Protein AF-A0A5C2SEG0-F1 (afdb_monomer_lite)

Structure (mmCIF, N/CA/C/O backbone):
data_AF-A0A5C2SEG0-F1
#
_entry.id   AF-A0A5C2SEG0-F1
#
loop_
_atom_site.group_PDB
_atom_site.id
_atom_site.type_symbol
_atom_site.label_atom_id
_atom_site.label_alt_id
_atom_site.label_comp_id
_atom_site.label_asym_id
_atom_site.label_entity_id
_atom_site.label_seq_id
_atom_site.pdbx_PDB_ins_code
_atom_site.Cartn_x
_atom_site.Cartn_y
_atom_site.Cartn_z
_atom_site.occupancy
_atom_site.B_iso_or_equiv
_atom_site.auth_seq_id
_atom_site.auth_comp_id
_atom_site.auth_asym_id
_atom_site.auth_atom_id
_atom_site.pdbx_PDB_model_num
ATOM 1 N N . MET A 1 1 ? -50.617 -45.639 -5.714 1.00 45.16 1 MET A N 1
ATOM 2 C CA . MET A 1 1 ? -49.253 -45.327 -5.236 1.00 45.16 1 MET A CA 1
ATOM 3 C C . MET A 1 1 ? -49.241 -43.889 -4.746 1.00 45.16 1 MET A C 1
ATOM 5 O O . MET A 1 1 ? -49.485 -43.003 -5.550 1.00 45.16 1 MET A O 1
ATOM 9 N N . LEU A 1 2 ? -49.054 -43.657 -3.445 1.00 50.94 2 LEU A N 1
ATOM 10 C CA . LEU A 1 2 ? -48.985 -42.310 -2.865 1.00 50.94 2 LEU A CA 1
ATOM 11 C C . LEU A 1 2 ? -47.508 -41.938 -2.657 1.00 50.94 2 LEU A C 1
ATOM 13 O O . LEU A 1 2 ? -46.807 -42.690 -1.974 1.00 50.94 2 LEU A O 1
ATOM 17 N N . PRO A 1 3 ? -47.004 -40.830 -3.232 1.00 55.66 3 PRO A N 1
ATOM 18 C CA . PRO A 1 3 ? -45.640 -40.398 -2.987 1.00 55.66 3 PRO A CA 1
ATOM 19 C C . PRO A 1 3 ? -45.553 -39.863 -1.556 1.00 55.66 3 PRO A C 1
ATOM 21 O O . PRO A 1 3 ? -46.288 -38.967 -1.148 1.00 55.66 3 PRO A O 1
ATOM 24 N N . THR A 1 4 ? -44.664 -40.461 -0.774 1.00 59.50 4 THR A N 1
ATOM 25 C CA . THR A 1 4 ? -44.369 -40.047 0.593 1.00 59.50 4 THR A CA 1
ATOM 26 C C . THR A 1 4 ? -43.765 -38.642 0.589 1.00 59.50 4 THR A C 1
ATOM 28 O O . THR A 1 4 ? -42.780 -38.383 -0.103 1.00 59.50 4 THR A O 1
ATOM 31 N N . LEU A 1 5 ? -44.352 -37.732 1.376 1.00 58.75 5 LEU A N 1
ATOM 32 C CA . LEU A 1 5 ? -43.802 -36.415 1.714 1.00 58.75 5 LEU A CA 1
ATOM 33 C C . LEU A 1 5 ? -42.482 -36.605 2.475 1.00 58.75 5 LEU A C 1
ATOM 35 O O . LEU A 1 5 ? -42.426 -36.611 3.704 1.00 58.75 5 LEU A O 1
ATOM 39 N N . ARG A 1 6 ? -41.399 -36.838 1.733 1.00 56.34 6 ARG A N 1
ATOM 40 C CA . ARG A 1 6 ? -40.056 -36.985 2.285 1.00 56.34 6 ARG A CA 1
ATOM 41 C C . ARG A 1 6 ? -39.561 -35.630 2.787 1.00 56.34 6 ARG A C 1
ATOM 43 O O . ARG A 1 6 ? -39.085 -34.802 2.025 1.00 56.34 6 ARG A O 1
ATOM 50 N N . LEU A 1 7 ? -39.621 -35.466 4.105 1.00 58.16 7 LEU A N 1
ATOM 51 C CA . LEU A 1 7 ? -38.463 -35.081 4.912 1.00 58.16 7 LEU A CA 1
ATOM 52 C C . LEU A 1 7 ? -37.729 -33.784 4.501 1.00 58.16 7 LEU A C 1
ATOM 54 O O . LEU A 1 7 ? -36.504 -33.726 4.547 1.00 58.16 7 LEU A O 1
ATOM 58 N N . ALA A 1 8 ? -38.451 -32.712 4.170 1.00 55.72 8 ALA A N 1
ATOM 59 C CA . ALA A 1 8 ? -37.843 -31.405 3.876 1.00 55.72 8 ALA A CA 1
ATOM 60 C C . ALA A 1 8 ? -37.177 -30.725 5.100 1.00 55.72 8 ALA A C 1
ATOM 62 O O . ALA A 1 8 ? -36.614 -29.645 4.966 1.00 55.72 8 ALA A O 1
ATOM 63 N N . ASN A 1 9 ? -37.214 -31.350 6.287 1.00 58.41 9 ASN A N 1
ATOM 64 C CA . ASN A 1 9 ? -36.786 -30.743 7.553 1.00 58.41 9 ASN A CA 1
ATOM 65 C C . ASN A 1 9 ? -35.687 -31.509 8.320 1.00 58.41 9 ASN A C 1
ATOM 67 O O . ASN A 1 9 ? -35.354 -31.126 9.438 1.00 58.41 9 ASN A O 1
ATOM 71 N N . ALA A 1 10 ? -35.106 -32.582 7.765 1.00 65.75 10 ALA A N 1
ATOM 72 C CA . ALA A 1 10 ? -34.106 -33.384 8.494 1.00 65.75 10 ALA A CA 1
ATOM 73 C C . ALA A 1 10 ? -32.677 -32.818 8.464 1.00 65.75 10 ALA A C 1
ATOM 75 O O . ALA A 1 10 ? -31.840 -33.229 9.265 1.00 65.75 10 ALA A O 1
ATOM 76 N N . ARG A 1 11 ? -32.362 -31.894 7.550 1.00 71.88 11 ARG A N 1
ATOM 77 C CA . ARG A 1 11 ? -31.010 -31.339 7.400 1.00 71.88 11 ARG A CA 1
ATOM 78 C C . ARG A 1 11 ? -31.067 -29.822 7.316 1.00 71.88 11 ARG A C 1
ATOM 80 O O . ARG A 1 11 ? -31.441 -29.266 6.291 1.00 71.88 11 ARG A O 1
ATOM 87 N N . LYS A 1 12 ? -30.672 -29.156 8.402 1.00 75.75 12 LYS A N 1
ATOM 88 C CA . LYS A 1 12 ? -30.380 -27.719 8.379 1.00 75.75 12 LYS A CA 1
ATOM 89 C C . LYS A 1 12 ? -29.030 -27.532 7.671 1.00 75.75 12 LYS A C 1
ATOM 91 O O . LYS A 1 12 ? -28.055 -28.135 8.123 1.00 75.75 12 LYS A O 1
ATOM 96 N N . PRO A 1 13 ? -28.936 -26.757 6.578 1.00 77.19 13 PRO A N 1
ATOM 97 C CA . PRO A 1 13 ? -27.649 -26.490 5.950 1.00 77.19 13 PRO A CA 1
ATOM 98 C C . PRO A 1 13 ? -26.759 -25.707 6.925 1.00 77.19 13 PRO A C 1
ATOM 100 O O . PRO A 1 13 ? -27.203 -24.739 7.540 1.00 77.19 13 PRO A O 1
ATOM 103 N N . LEU A 1 14 ? -25.498 -26.124 7.069 1.00 82.44 14 LEU A N 1
ATOM 104 C CA . LEU A 1 14 ? -24.507 -25.428 7.908 1.00 82.44 14 LEU A CA 1
ATOM 105 C C . LEU A 1 14 ? -24.108 -24.063 7.326 1.00 82.44 14 LEU A C 1
ATOM 107 O O . LEU A 1 14 ? -23.600 -23.199 8.037 1.00 82.44 14 LEU A O 1
ATOM 111 N N . ILE A 1 15 ? -24.358 -23.860 6.033 1.00 81.50 15 ILE A N 1
ATOM 112 C CA . ILE A 1 15 ? -24.100 -22.601 5.346 1.00 81.50 15 ILE A CA 1
ATOM 113 C C . ILE A 1 15 ? -25.286 -21.673 5.596 1.00 81.50 15 ILE A C 1
ATOM 115 O O . ILE A 1 15 ? -26.400 -21.914 5.133 1.00 81.50 15 ILE A O 1
ATOM 119 N N . ARG A 1 16 ? -25.033 -20.590 6.329 1.00 79.44 16 ARG A N 1
ATOM 120 C CA . ARG A 1 16 ? -25.983 -19.492 6.505 1.00 79.44 16 ARG A CA 1
ATOM 121 C C . ARG A 1 16 ? -25.646 -18.425 5.478 1.00 79.44 16 ARG A C 1
ATOM 123 O O . ARG A 1 16 ? -24.537 -17.895 5.491 1.00 79.44 16 ARG A O 1
ATOM 130 N N . PHE A 1 17 ? -26.599 -18.088 4.616 1.00 76.75 17 PHE A N 1
ATOM 131 C CA . PHE A 1 17 ? -26.490 -16.901 3.777 1.00 76.75 17 PHE A CA 1
ATOM 132 C C . PHE A 1 17 ? -26.608 -15.671 4.680 1.00 76.75 17 PHE A C 1
ATOM 134 O O . PHE A 1 17 ? -27.697 -15.1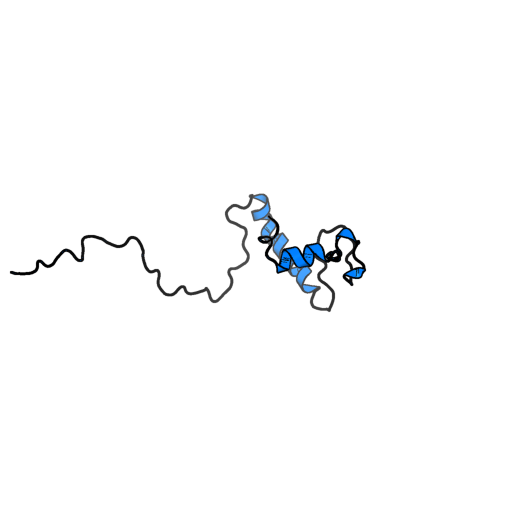68 4.947 1.00 76.75 17 PHE A O 1
ATOM 141 N N . ILE A 1 18 ? -25.468 -15.234 5.220 1.00 74.00 18 ILE A N 1
ATOM 142 C CA . ILE A 1 18 ? -25.309 -13.896 5.788 1.00 74.00 18 ILE A CA 1
ATOM 143 C C . ILE A 1 18 ? -25.735 -12.961 4.654 1.00 74.00 18 ILE A C 1
ATOM 145 O O . ILE A 1 18 ? -25.209 -13.103 3.552 1.00 74.00 18 ILE A O 1
ATOM 149 N N . GLY A 1 19 ? -26.760 -12.133 4.875 1.00 80.81 19 GLY A N 1
ATOM 150 C CA . GLY A 1 19 ? -27.393 -11.315 3.835 1.00 80.81 19 GLY A CA 1
ATOM 151 C C . GLY A 1 19 ? -26.429 -10.367 3.104 1.00 80.81 19 GLY A C 1
ATOM 152 O O . GLY A 1 19 ? -25.210 -10.497 3.170 1.00 80.81 19 GLY A O 1
ATOM 153 N N . LYS A 1 20 ? -26.964 -9.372 2.385 1.00 76.19 20 LYS A N 1
ATOM 154 C CA . LYS A 1 20 ? -26.136 -8.415 1.627 1.00 76.19 20 LYS A CA 1
ATOM 155 C C . LYS A 1 20 ? -25.077 -7.795 2.546 1.00 76.19 20 LYS A C 1
ATOM 157 O O . LYS A 1 20 ? -25.429 -7.057 3.464 1.00 76.19 20 LYS A O 1
ATOM 162 N N . ARG A 1 21 ? -23.800 -8.108 2.302 1.00 73.56 21 ARG A N 1
ATOM 163 C CA . ARG A 1 21 ? -22.663 -7.542 3.036 1.00 73.56 21 ARG A CA 1
ATOM 164 C C . ARG A 1 21 ? -22.731 -6.019 2.902 1.00 73.56 21 ARG A C 1
ATOM 166 O O . ARG A 1 21 ? -22.579 -5.500 1.801 1.00 73.56 21 ARG A O 1
ATOM 173 N N . GLN A 1 22 ? -23.041 -5.332 3.998 1.00 77.56 22 GLN A N 1
ATOM 174 C CA . GLN A 1 22 ? -22.998 -3.876 4.069 1.00 77.56 22 GLN A CA 1
ATOM 175 C C . GLN A 1 22 ? -21.570 -3.488 4.426 1.00 77.56 22 GLN A C 1
ATOM 177 O O . GLN A 1 22 ? -21.069 -3.882 5.480 1.00 77.56 22 GLN A O 1
ATOM 182 N N . TRP A 1 23 ? -20.908 -2.752 3.542 1.00 81.81 23 TRP A N 1
ATOM 183 C CA . TRP A 1 23 ? -19.643 -2.125 3.892 1.00 81.81 23 TRP A CA 1
ATOM 184 C C . TRP A 1 23 ? -19.924 -0.966 4.851 1.00 81.81 23 TRP A C 1
ATOM 186 O O . TRP A 1 23 ? -20.879 -0.217 4.622 1.00 81.81 23 TRP A O 1
ATOM 196 N N . PRO A 1 24 ? -19.147 -0.811 5.933 1.00 81.25 24 PRO A N 1
ATOM 197 C CA . PRO A 1 24 ? -19.306 0.336 6.808 1.00 81.25 24 PRO A CA 1
ATOM 198 C C . PRO A 1 24 ? -19.064 1.618 6.002 1.00 81.25 24 PRO A C 1
ATOM 200 O O . PRO A 1 24 ? -18.086 1.733 5.269 1.00 81.25 24 PRO A O 1
ATOM 203 N N . SER A 1 25 ? -19.975 2.586 6.128 1.00 84.00 25 SER A N 1
ATOM 204 C CA . SER A 1 25 ? -19.886 3.863 5.403 1.00 84.00 25 SER A CA 1
ATOM 205 C C . SER A 1 25 ? -18.701 4.719 5.851 1.00 84.00 25 SER A C 1
ATOM 207 O O . SER A 1 25 ? -18.309 5.636 5.132 1.00 84.00 25 SER A O 1
ATOM 209 N N . LYS A 1 26 ? -18.173 4.466 7.050 1.00 83.12 26 LYS A N 1
ATOM 210 C CA . LYS A 1 26 ? -17.016 5.163 7.600 1.00 83.12 26 LYS A CA 1
ATOM 211 C C . LYS A 1 26 ? -15.876 4.161 7.755 1.00 83.12 26 LYS A C 1
ATOM 213 O O . LYS A 1 26 ? -16.128 3.070 8.272 1.00 83.12 26 LYS A O 1
ATOM 218 N N . PRO A 1 27 ? -14.655 4.519 7.328 1.00 83.75 27 PRO A N 1
ATOM 219 C CA . PRO A 1 27 ? -13.466 3.783 7.717 1.00 83.75 27 PRO A CA 1
ATOM 220 C C . PRO A 1 27 ? -13.397 3.664 9.239 1.00 83.75 27 PRO A C 1
ATOM 222 O O . PRO A 1 27 ? -13.807 4.579 9.957 1.00 83.75 27 PRO A O 1
ATOM 225 N N . GLU A 1 28 ? -12.897 2.532 9.714 1.00 82.50 28 GLU A N 1
ATOM 226 C CA . GLU A 1 28 ? -12.597 2.345 11.128 1.00 82.50 28 GLU A CA 1
ATOM 227 C C . GLU A 1 28 ? -11.541 3.363 11.587 1.00 82.50 28 GLU A C 1
ATOM 229 O O . GLU A 1 28 ? -10.650 3.748 10.822 1.00 82.50 28 GLU A O 1
ATOM 234 N N . GLU A 1 29 ? -11.655 3.821 12.833 1.00 85.50 29 GLU A N 1
ATOM 235 C CA . GLU A 1 29 ? -10.655 4.696 13.437 1.00 85.50 29 GLU A CA 1
ATOM 236 C C . GLU A 1 29 ? -9.320 3.955 13.587 1.00 85.50 29 GLU A C 1
ATOM 238 O O . GLU A 1 29 ? -9.276 2.756 13.845 1.00 85.50 29 GLU A O 1
ATOM 243 N N . GLN A 1 30 ? -8.201 4.661 13.431 1.00 89.38 30 GLN A N 1
ATOM 244 C CA . GLN A 1 30 ? -6.880 4.052 13.589 1.00 89.38 30 GLN A CA 1
ATOM 245 C C . GLN A 1 30 ? -6.690 3.626 15.051 1.00 89.38 30 GLN A C 1
ATOM 247 O O . GLN A 1 30 ? -6.715 4.467 15.947 1.00 89.38 30 GLN A O 1
ATOM 252 N N . HIS A 1 31 ? -6.468 2.335 15.296 1.00 89.38 31 HIS A N 1
ATOM 253 C CA . HIS A 1 31 ? -6.281 1.779 16.637 1.00 89.38 31 HIS A CA 1
ATOM 254 C C . HIS A 1 31 ? -5.122 0.765 16.658 1.00 89.38 31 HIS A C 1
ATOM 256 O O . HIS A 1 31 ? -4.766 0.199 15.618 1.00 89.38 31 HIS A O 1
ATOM 262 N N . PRO A 1 32 ? -4.507 0.499 17.826 1.00 91.88 32 PRO A N 1
ATOM 263 C CA . PRO A 1 32 ? -3.454 -0.500 17.916 1.00 91.88 32 PRO A CA 1
ATOM 264 C C . PRO A 1 32 ? -4.020 -1.910 17.697 1.00 91.88 32 PRO A C 1
ATOM 266 O O . PRO A 1 32 ? -5.147 -2.224 18.089 1.00 91.88 32 PRO A O 1
ATOM 269 N N . HIS A 1 33 ? -3.215 -2.785 17.093 1.00 90.69 33 HIS A N 1
ATOM 270 C CA . HIS A 1 33 ? -3.609 -4.168 16.834 1.00 90.69 33 HIS A CA 1
ATOM 271 C C . HIS A 1 33 ? -3.835 -4.938 18.155 1.00 90.69 33 HIS A C 1
ATOM 273 O O . HIS A 1 33 ? -3.029 -4.807 19.087 1.00 90.69 33 HIS A O 1
ATOM 279 N N . PRO A 1 34 ? -4.873 -5.793 18.262 1.00 91.38 34 PRO A N 1
ATOM 280 C CA . PRO A 1 34 ? -5.189 -6.514 19.499 1.00 91.38 34 PRO A CA 1
ATOM 281 C C . PRO A 1 34 ? -4.038 -7.399 19.995 1.00 91.38 34 PRO A C 1
ATOM 283 O O . PRO A 1 34 ? -3.818 -7.50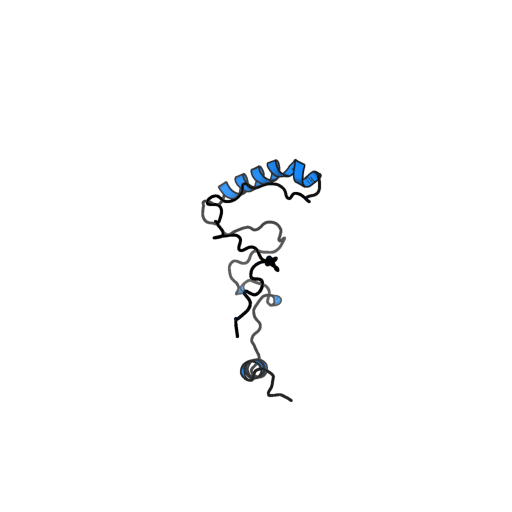1 21.201 1.00 91.38 34 PRO A O 1
ATOM 286 N N . PHE A 1 35 ? -3.244 -7.964 19.083 1.00 92.44 35 PHE A N 1
ATOM 287 C CA . PHE A 1 35 ? -2.069 -8.786 19.404 1.00 92.44 35 PHE A CA 1
ATOM 288 C C . PHE A 1 35 ? -0.736 -8.027 19.346 1.00 92.44 35 PHE A C 1
ATOM 290 O O . PHE A 1 35 ? 0.321 -8.649 19.313 1.00 92.44 35 PHE A O 1
ATOM 297 N N . ALA A 1 36 ? -0.753 -6.692 19.307 1.00 90.31 36 ALA A N 1
ATOM 298 C CA . ALA A 1 36 ? 0.486 -5.927 19.394 1.00 90.31 36 ALA A CA 1
ATOM 299 C C . ALA A 1 36 ? 1.159 -6.112 20.773 1.00 90.31 36 ALA A C 1
ATOM 301 O O . ALA A 1 36 ? 0.451 -6.248 21.784 1.00 90.31 36 ALA A O 1
ATOM 302 N N . PRO A 1 37 ? 2.504 -6.078 20.836 1.00 94.31 37 PRO A N 1
ATOM 303 C CA . PRO A 1 37 ? 3.233 -6.033 22.098 1.00 94.31 37 PRO A CA 1
ATOM 304 C C . PRO A 1 37 ? 2.804 -4.813 22.938 1.00 94.31 37 PRO A C 1
ATOM 306 O O . PRO A 1 37 ? 2.368 -3.798 22.380 1.00 94.31 37 PRO A O 1
ATOM 309 N N . PRO A 1 38 ? 2.895 -4.899 24.278 1.00 90.81 38 PRO A N 1
ATOM 310 C CA . PRO A 1 38 ? 2.343 -3.890 25.185 1.00 90.81 38 PRO A CA 1
ATOM 311 C C . PRO A 1 38 ? 2.965 -2.505 24.980 1.00 90.81 38 PRO A C 1
ATOM 313 O O . PRO A 1 38 ? 2.255 -1.506 25.036 1.00 90.81 38 PRO A O 1
ATOM 316 N N . GLU A 1 39 ? 4.256 -2.451 24.657 1.00 92.19 39 GLU A N 1
ATOM 317 C CA . GLU A 1 39 ? 4.990 -1.211 24.382 1.00 92.19 39 GLU A CA 1
ATOM 318 C C . GLU A 1 39 ? 4.379 -0.439 23.202 1.00 92.19 39 GLU A C 1
ATOM 320 O O . GLU A 1 39 ? 4.072 0.748 23.305 1.00 92.19 39 GLU A O 1
ATOM 325 N N . LEU A 1 40 ? 4.097 -1.123 22.088 1.00 87.62 40 LEU A N 1
ATOM 326 C CA . LEU A 1 40 ? 3.517 -0.487 20.900 1.00 87.62 40 LEU A CA 1
ATOM 327 C C . LEU A 1 40 ? 2.078 -0.014 21.127 1.00 87.62 40 LEU A C 1
ATOM 329 O O . LEU A 1 40 ? 1.655 0.967 20.521 1.00 87.62 40 LEU A O 1
ATOM 333 N N . LYS A 1 41 ? 1.329 -0.675 22.016 1.00 91.75 41 LYS A N 1
ATOM 334 C CA . LYS A 1 41 ? -0.013 -0.222 22.406 1.00 91.75 41 LYS A CA 1
ATOM 335 C C . LYS A 1 41 ? 0.044 1.091 23.187 1.00 91.75 41 LYS A C 1
ATOM 337 O O . LYS A 1 41 ? -0.794 1.956 22.957 1.00 91.75 41 LYS A O 1
ATOM 342 N N . GLN A 1 42 ? 1.030 1.249 24.071 1.00 92.62 42 GLN A N 1
ATOM 343 C CA . GLN A 1 42 ? 1.197 2.458 24.884 1.00 92.62 42 GLN A CA 1
ATOM 344 C C . GLN A 1 42 ? 1.640 3.662 24.042 1.00 92.62 42 GLN A C 1
ATOM 346 O O . GLN A 1 42 ? 1.123 4.761 24.223 1.00 92.62 42 GLN A O 1
ATOM 351 N N . HIS A 1 43 ? 2.538 3.454 23.076 1.00 93.19 43 HIS A N 1
ATOM 352 C CA . HIS A 1 43 ? 3.101 4.532 22.252 1.00 93.19 43 HIS A CA 1
ATOM 353 C C . HIS A 1 43 ? 2.315 4.843 20.965 1.00 93.19 43 HIS A C 1
ATOM 355 O O . HIS A 1 43 ? 2.719 5.704 20.180 1.00 93.19 43 HIS A O 1
ATOM 361 N N . PHE A 1 44 ? 1.178 4.181 20.731 1.00 93.19 44 PHE A N 1
ATOM 362 C CA . PHE A 1 44 ? 0.398 4.348 19.502 1.00 93.19 44 PHE A CA 1
ATOM 363 C C . PHE A 1 44 ? -0.108 5.788 19.300 1.00 93.19 44 PHE A C 1
ATOM 365 O O . PHE A 1 44 ? -0.045 6.323 18.195 1.00 93.19 44 PHE A O 1
ATOM 372 N N . ALA A 1 45 ? -0.546 6.455 20.371 1.00 91.81 45 ALA A N 1
ATOM 373 C CA . ALA A 1 45 ? -1.031 7.835 20.295 1.00 91.81 45 ALA A CA 1
ATOM 374 C C . ALA A 1 45 ? 0.069 8.824 19.870 1.00 91.81 45 ALA A C 1
ATOM 376 O O . ALA A 1 45 ? -0.185 9.755 19.104 1.00 91.81 45 ALA A O 1
ATOM 377 N N . ASP A 1 46 ? 1.301 8.616 20.334 1.00 92.44 46 ASP A N 1
ATOM 378 C CA . ASP A 1 46 ? 2.434 9.474 19.983 1.00 92.44 46 ASP A CA 1
ATOM 379 C C . ASP A 1 46 ? 2.898 9.233 18.544 1.00 92.44 46 ASP A C 1
ATOM 381 O O . ASP A 1 46 ? 3.240 10.184 17.833 1.00 92.44 46 ASP A O 1
ATOM 385 N N . PHE A 1 47 ? 2.824 7.982 18.079 1.00 90.38 47 PHE A N 1
ATOM 386 C CA . PHE A 1 47 ? 3.013 7.642 16.671 1.00 90.38 47 PHE A CA 1
ATOM 387 C C . PHE A 1 47 ? 1.993 8.362 15.779 1.00 90.38 47 PHE A C 1
ATOM 389 O O . PHE A 1 47 ? 2.388 8.990 14.797 1.00 90.38 47 PHE A O 1
ATOM 396 N N . LEU A 1 48 ? 0.705 8.349 16.143 1.00 91.12 48 LEU A N 1
ATOM 397 C CA . LEU A 1 48 ? -0.339 9.038 15.379 1.00 91.12 48 LEU A CA 1
ATOM 398 C C . LEU A 1 48 ? -0.101 10.550 15.287 1.00 91.12 48 LEU A C 1
ATOM 400 O O . LEU A 1 48 ? -0.204 11.118 14.200 1.00 91.12 48 LEU A O 1
ATOM 404 N N . LYS A 1 49 ? 0.286 11.200 16.392 1.00 91.12 49 LYS A N 1
ATOM 405 C CA . LYS A 1 49 ? 0.635 12.633 16.395 1.00 91.12 49 LYS A CA 1
ATOM 406 C C . LYS A 1 49 ? 1.804 12.926 15.454 1.00 91.12 49 LYS A C 1
ATOM 408 O O . LYS A 1 49 ? 1.744 13.868 14.666 1.00 91.12 49 LYS A O 1
ATOM 413 N N . LYS A 1 50 ? 2.860 12.103 15.505 1.00 90.81 50 LYS A N 1
ATOM 414 C CA . LYS A 1 50 ? 4.022 12.225 14.613 1.00 90.81 50 LYS A CA 1
ATOM 415 C C . LYS A 1 50 ? 3.603 12.054 13.151 1.00 90.81 50 LYS A C 1
ATOM 417 O O . LYS A 1 50 ? 3.943 12.897 12.323 1.00 90.81 50 LYS A O 1
ATOM 422 N N . PHE A 1 51 ? 2.824 11.019 12.851 1.00 87.69 51 PHE A N 1
ATOM 423 C CA . PHE A 1 51 ? 2.333 10.721 11.509 1.00 87.69 51 PHE A CA 1
ATOM 424 C C . PHE A 1 51 ? 1.512 11.885 10.930 1.00 87.69 51 PHE A C 1
ATOM 426 O O . PHE A 1 51 ? 1.805 12.365 9.834 1.00 87.69 51 PHE A O 1
ATOM 433 N N . GLN A 1 52 ? 0.566 12.428 11.700 1.00 87.75 52 GLN A N 1
ATOM 434 C CA . GLN A 1 52 ? -0.241 13.585 11.295 1.00 87.75 52 GLN A CA 1
ATOM 435 C C . GLN A 1 52 ? 0.612 14.842 11.084 1.00 87.75 52 GLN A C 1
ATOM 437 O O . GLN A 1 52 ? 0.458 15.523 10.070 1.00 87.75 52 GLN A O 1
ATOM 442 N N . SER A 1 53 ? 1.566 15.117 11.983 1.00 84.25 53 SER A N 1
ATOM 443 C CA . SER A 1 53 ? 2.483 16.255 11.829 1.00 84.25 53 SER A CA 1
ATOM 444 C C . SER A 1 53 ? 3.367 16.142 10.584 1.00 84.25 53 SER A C 1
ATOM 446 O O . SER A 1 53 ? 3.623 17.145 9.926 1.00 84.25 53 SER A O 1
ATOM 448 N N . SER A 1 54 ? 3.773 14.924 10.207 1.00 77.38 54 SER A N 1
ATOM 449 C CA . SER A 1 54 ? 4.555 14.687 8.989 1.00 77.38 54 SER A CA 1
ATOM 450 C C . SER A 1 54 ? 3.725 14.824 7.709 1.00 77.38 54 SER A C 1
ATOM 452 O O . SER A 1 54 ? 4.251 15.211 6.670 1.00 77.38 54 SER A O 1
ATOM 454 N N . SER A 1 55 ? 2.415 14.567 7.785 1.00 63.88 55 SER A N 1
ATOM 455 C CA . SER A 1 55 ? 1.497 14.706 6.652 1.00 63.88 55 SER A CA 1
ATOM 456 C C . SER A 1 55 ? 1.167 16.173 6.343 1.00 63.88 55 SER A C 1
ATOM 458 O O . SER A 1 55 ? 1.048 16.534 5.174 1.00 63.88 55 SER A O 1
ATOM 460 N N . ALA A 1 56 ? 1.121 17.058 7.345 1.00 58.03 56 ALA A N 1
ATOM 461 C CA . ALA A 1 56 ? 0.833 18.484 7.143 1.00 58.03 56 ALA A CA 1
ATOM 462 C C . ALA A 1 56 ? 1.916 19.250 6.347 1.00 58.03 56 ALA A C 1
ATOM 464 O O . ALA A 1 56 ? 1.634 20.306 5.791 1.00 58.03 56 ALA A O 1
ATOM 465 N N . THR A 1 57 ? 3.138 18.721 6.233 1.00 52.69 57 THR A N 1
ATOM 466 C CA . THR A 1 57 ? 4.216 19.315 5.414 1.00 52.69 57 THR A CA 1
ATOM 467 C C . THR A 1 57 ? 4.134 18.911 3.929 1.00 52.69 57 THR A C 1
ATOM 469 O O . THR A 1 57 ? 4.919 19.387 3.117 1.00 52.69 57 THR A O 1
ATOM 472 N N . SER A 1 58 ? 3.172 18.066 3.538 1.00 50.72 58 SER A N 1
ATOM 473 C CA . SER A 1 58 ? 3.068 17.518 2.172 1.00 50.72 58 SER A CA 1
ATOM 474 C C . SER A 1 58 ? 2.093 18.249 1.231 1.00 50.72 58 SER A C 1
ATOM 476 O O . SER A 1 58 ? 1.871 17.792 0.113 1.00 50.72 58 SER A O 1
ATOM 478 N N . SER A 1 59 ? 1.538 19.406 1.624 1.00 47.28 59 SER A N 1
ATOM 479 C CA . SER A 1 59 ? 0.639 20.208 0.768 1.00 47.28 59 SER A CA 1
ATOM 480 C C . SER A 1 59 ? 1.347 21.220 -0.148 1.00 47.28 59 SER A C 1
ATOM 482 O O . SER A 1 59 ? 0.685 22.014 -0.813 1.00 47.28 59 SER A O 1
ATOM 484 N N . SER A 1 60 ? 2.677 21.188 -0.231 1.00 42.59 60 SER A N 1
ATOM 485 C CA . SER A 1 60 ? 3.447 21.860 -1.281 1.00 42.59 6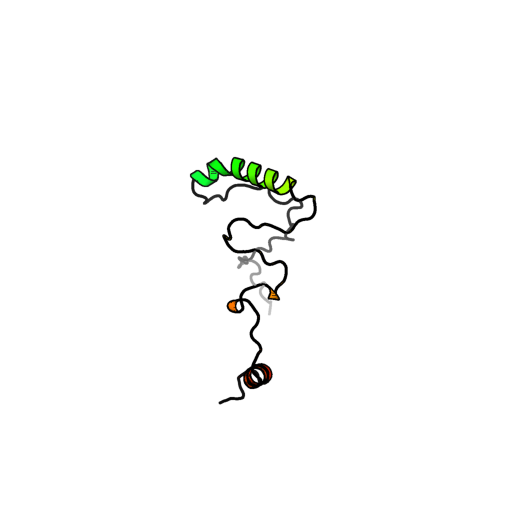0 SER A CA 1
ATOM 486 C C . SER A 1 60 ? 4.313 20.825 -1.989 1.00 42.59 60 SER A C 1
ATOM 488 O O . SER A 1 60 ? 5.180 20.226 -1.359 1.00 42.59 60 SER A O 1
ATOM 490 N N . SER A 1 61 ? 4.033 20.601 -3.272 1.00 50.19 61 SER A N 1
ATOM 491 C CA . SER A 1 61 ? 4.813 19.818 -4.240 1.00 50.19 61 SER A CA 1
ATOM 492 C C . SER A 1 61 ? 6.230 19.422 -3.792 1.00 50.19 61 SER A C 1
ATOM 494 O O . SER A 1 61 ? 7.149 20.232 -3.883 1.00 50.19 61 SER A O 1
ATOM 496 N N . ALA A 1 62 ? 6.424 18.176 -3.363 1.00 43.66 62 ALA A N 1
ATOM 497 C CA . ALA A 1 62 ? 7.711 17.488 -3.447 1.00 43.66 62 ALA A CA 1
ATOM 498 C C . ALA A 1 62 ? 7.523 16.011 -3.088 1.00 43.66 62 ALA A C 1
ATOM 500 O O . ALA A 1 62 ? 7.147 15.675 -1.968 1.00 43.66 62 ALA A O 1
ATOM 501 N N . THR A 1 63 ? 7.754 15.161 -4.088 1.00 45.78 63 THR A N 1
ATOM 502 C CA . THR A 1 63 ? 8.371 13.830 -3.992 1.00 45.78 63 THR A CA 1
ATOM 503 C C . THR A 1 63 ? 8.389 13.195 -2.598 1.00 45.78 63 THR A C 1
ATOM 505 O O . THR A 1 63 ? 9.135 13.600 -1.707 1.00 45.78 63 THR A O 1
ATOM 508 N N . ALA A 1 64 ? 7.588 12.137 -2.446 1.00 46.84 64 ALA A N 1
ATOM 509 C CA . ALA A 1 64 ? 7.546 11.262 -1.283 1.00 46.84 64 ALA A CA 1
ATOM 510 C C . ALA A 1 64 ? 8.959 10.852 -0.827 1.00 46.84 64 ALA A C 1
ATOM 512 O O . ALA A 1 64 ? 9.568 9.930 -1.368 1.00 46.84 64 ALA A O 1
ATOM 513 N N . LYS A 1 65 ? 9.483 11.513 0.208 1.00 53.72 65 LYS A N 1
ATOM 514 C CA . LYS A 1 65 ? 10.635 11.010 0.957 1.00 53.72 65 LYS A CA 1
ATOM 515 C C . LYS A 1 65 ? 10.119 9.963 1.931 1.00 53.72 65 LYS A C 1
ATOM 517 O O . LYS A 1 65 ? 9.885 10.242 3.104 1.00 53.72 65 LYS A O 1
ATOM 522 N N . ASN A 1 66 ? 9.909 8.754 1.411 1.00 51.53 66 ASN A N 1
ATOM 523 C CA . ASN A 1 66 ? 9.774 7.569 2.243 1.00 51.53 66 ASN A CA 1
ATOM 524 C C . ASN A 1 66 ? 10.988 7.493 3.174 1.00 51.53 66 ASN A C 1
ATOM 526 O O . ASN A 1 66 ? 12.139 7.510 2.735 1.00 51.53 66 ASN A O 1
ATOM 530 N N . GLY A 1 67 ? 10.708 7.436 4.472 1.00 47.62 67 GLY A N 1
ATOM 531 C CA . GLY A 1 67 ? 11.715 7.236 5.494 1.00 47.62 67 GLY A CA 1
ATOM 532 C C . GLY A 1 67 ? 12.464 5.917 5.307 1.00 47.62 67 GLY A C 1
ATOM 533 O O . GLY A 1 67 ? 11.898 4.900 4.912 1.00 47.62 67 GLY A O 1
ATOM 534 N N . SER A 1 68 ? 13.741 5.962 5.682 1.00 49.47 68 SER A N 1
ATOM 535 C CA . SER A 1 68 ? 14.603 4.808 5.946 1.00 49.47 68 SER A CA 1
ATOM 536 C C . SER A 1 68 ? 15.049 3.965 4.745 1.00 49.47 68 SER A C 1
ATOM 538 O O . SER A 1 68 ? 15.136 2.742 4.839 1.00 49.47 68 SER A O 1
ATOM 540 N N . ALA A 1 69 ? 15.462 4.607 3.656 1.00 52.00 69 ALA A N 1
ATOM 541 C CA . ALA A 1 69 ? 16.526 4.052 2.828 1.00 52.00 69 ALA A CA 1
ATOM 542 C C . ALA A 1 69 ? 17.694 5.040 2.862 1.00 52.00 69 ALA A C 1
ATOM 544 O O . ALA A 1 69 ? 17.586 6.152 2.358 1.00 52.00 69 ALA A O 1
ATOM 545 N N . THR A 1 70 ? 18.818 4.657 3.464 1.00 59.72 70 THR A N 1
ATOM 546 C CA . THR A 1 70 ? 20.123 5.345 3.381 1.00 59.72 70 THR A CA 1
ATOM 547 C C . THR A 1 70 ? 20.715 5.241 1.966 1.00 59.72 70 THR A C 1
ATOM 549 O O . THR A 1 70 ? 21.899 4.977 1.779 1.00 59.72 70 THR A O 1
ATOM 552 N N . GLY A 1 71 ? 19.872 5.385 0.946 1.00 65.88 71 GLY A N 1
ATOM 553 C CA . GLY A 1 71 ? 20.221 5.282 -0.458 1.00 65.88 71 GLY A CA 1
ATOM 554 C C . GLY A 1 71 ? 19.900 6.586 -1.185 1.00 65.88 71 GLY A C 1
ATOM 555 O O . GLY A 1 71 ? 18.945 7.272 -0.816 1.00 65.88 71 GLY A O 1
ATOM 556 N N . PRO A 1 72 ? 20.686 6.948 -2.209 1.00 73.69 72 PRO A N 1
ATOM 557 C CA . PRO A 1 72 ? 20.363 8.075 -3.075 1.00 73.69 72 PRO A CA 1
ATOM 558 C C . PRO A 1 72 ? 18.976 7.885 -3.706 1.00 73.69 72 PRO A C 1
ATOM 560 O O . PRO A 1 72 ? 18.675 6.828 -4.263 1.00 73.69 72 PRO A O 1
ATOM 563 N N . VAL A 1 73 ? 18.139 8.919 -3.609 1.00 79.00 73 VAL A N 1
ATOM 5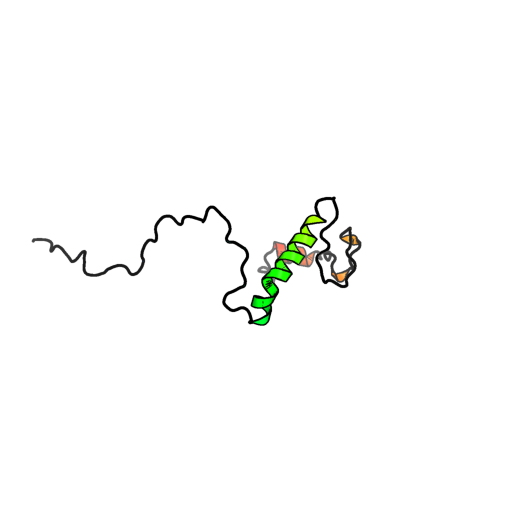64 C CA . VAL A 1 73 ? 16.886 9.020 -4.364 1.00 79.00 73 VAL A CA 1
ATOM 565 C C . VAL A 1 73 ? 17.251 9.528 -5.755 1.00 79.00 73 VAL A C 1
ATOM 567 O O . VAL A 1 73 ? 17.862 10.587 -5.878 1.00 79.00 73 VAL A O 1
ATOM 570 N N . TYR A 1 74 ? 16.931 8.747 -6.782 1.00 83.12 74 TYR A N 1
ATOM 571 C CA . TYR A 1 74 ? 17.179 9.100 -8.178 1.00 83.12 74 TYR A CA 1
ATOM 572 C C . TYR A 1 74 ? 15.918 9.730 -8.772 1.00 83.12 74 TYR A C 1
ATOM 574 O O . TYR A 1 74 ? 14.832 9.184 -8.587 1.00 83.12 74 TYR A O 1
ATOM 582 N N . GLU A 1 75 ? 16.066 10.854 -9.477 1.00 85.88 75 GLU A N 1
ATOM 583 C CA . GLU A 1 75 ? 14.945 11.530 -10.151 1.00 85.88 75 GLU A CA 1
ATOM 584 C C . GLU A 1 75 ? 14.531 10.770 -11.414 1.00 85.88 75 GLU A C 1
ATOM 586 O O . GLU A 1 75 ? 13.351 10.574 -11.683 1.00 85.88 75 GLU A O 1
ATOM 591 N N . GLU A 1 76 ? 15.522 10.280 -12.161 1.00 85.38 76 GLU A N 1
ATOM 592 C CA . GLU A 1 76 ? 15.304 9.573 -13.419 1.00 85.38 76 GLU A CA 1
ATOM 593 C C . GLU A 1 76 ? 15.823 8.142 -13.348 1.00 85.38 76 GLU A C 1
ATOM 595 O O . GLU A 1 76 ? 16.878 7.857 -12.773 1.00 85.38 76 GLU A O 1
ATOM 600 N N . PHE A 1 77 ? 15.112 7.226 -14.004 1.00 80.75 77 PHE A N 1
ATOM 601 C CA . PHE A 1 77 ? 15.419 5.794 -13.977 1.00 80.75 77 PHE A CA 1
ATOM 602 C C . PHE A 1 77 ? 16.853 5.468 -14.434 1.00 80.75 77 PHE A C 1
ATOM 604 O O . PHE A 1 77 ? 17.498 4.578 -13.880 1.00 80.75 77 PHE A O 1
ATOM 611 N N . TRP A 1 78 ? 17.388 6.201 -15.416 1.00 83.19 78 TRP A N 1
ATOM 612 C CA . TRP A 1 78 ? 18.745 5.976 -15.931 1.00 83.19 78 TRP A CA 1
ATOM 613 C C . TRP A 1 78 ? 19.860 6.445 -14.988 1.00 83.19 78 TRP A C 1
ATOM 615 O O . TRP A 1 78 ? 21.008 6.046 -15.173 1.00 83.19 78 TRP A O 1
ATOM 625 N N . GLN A 1 79 ? 19.542 7.259 -13.977 1.00 85.75 79 GLN A N 1
ATOM 626 C CA . GLN A 1 79 ? 20.499 7.675 -12.948 1.00 85.75 79 GLN A CA 1
ATOM 627 C C . GLN A 1 79 ? 20.762 6.551 -11.932 1.00 85.75 79 GLN A C 1
ATOM 629 O O . GLN A 1 79 ? 21.776 6.571 -11.232 1.00 85.75 79 GLN A O 1
ATOM 634 N N . ALA A 1 80 ? 19.878 5.549 -11.867 1.00 84.88 80 ALA A N 1
ATOM 635 C CA . ALA A 1 80 ? 20.048 4.404 -10.991 1.00 84.88 80 ALA A CA 1
ATOM 636 C C . ALA A 1 80 ? 21.211 3.491 -11.453 1.00 84.88 80 ALA A C 1
ATOM 638 O O . ALA A 1 80 ? 21.465 3.324 -12.654 1.00 84.88 80 ALA A O 1
ATOM 639 N N . PRO A 1 81 ? 21.913 2.831 -10.510 1.00 87.38 81 PRO A N 1
ATOM 640 C CA . PRO A 1 81 ? 22.957 1.861 -10.810 1.00 87.38 81 PRO A CA 1
ATOM 641 C C . PRO A 1 81 ? 22.499 0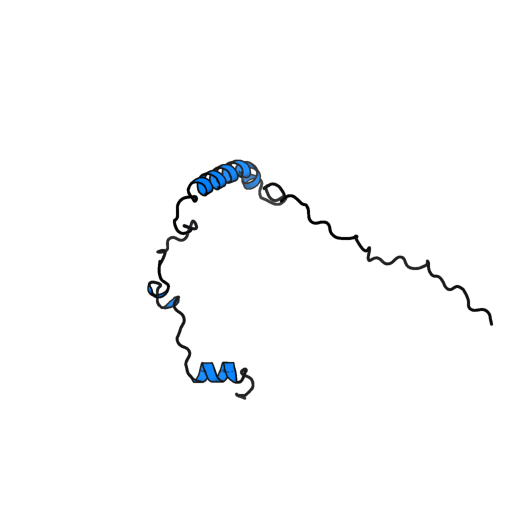.802 -11.816 1.00 87.38 81 PRO A C 1
ATOM 643 O O . PRO A 1 81 ? 21.364 0.337 -11.761 1.00 87.38 81 PRO A O 1
ATOM 646 N N . ALA A 1 82 ? 23.410 0.361 -12.690 1.00 83.94 82 ALA A N 1
ATOM 647 C CA . ALA A 1 82 ? 23.115 -0.585 -13.776 1.00 83.94 82 ALA A CA 1
ATOM 648 C C . ALA A 1 82 ? 22.399 -1.865 -13.312 1.00 83.94 82 ALA A C 1
ATOM 650 O O . ALA A 1 82 ? 21.546 -2.383 -14.019 1.00 83.94 82 ALA A O 1
ATOM 651 N N . ARG A 1 83 ? 22.682 -2.329 -12.089 1.00 83.38 83 ARG A N 1
ATOM 652 C CA . ARG A 1 83 ? 22.019 -3.490 -11.470 1.00 83.38 83 ARG A CA 1
ATOM 653 C C . ARG A 1 83 ? 20.503 -3.337 -11.277 1.00 83.38 83 ARG A C 1
ATOM 655 O O . ARG A 1 83 ? 19.821 -4.344 -11.147 1.00 83.38 83 ARG A O 1
ATOM 662 N N . TYR A 1 84 ? 19.999 -2.105 -11.219 1.00 82.69 84 TYR A N 1
ATOM 663 C CA . TYR A 1 84 ? 18.572 -1.787 -11.094 1.00 82.69 84 TYR A CA 1
ATOM 664 C C . TYR A 1 84 ? 17.945 -1.349 -12.420 1.00 82.69 84 TYR A C 1
ATOM 666 O O . TYR A 1 84 ? 16.735 -1.137 -12.486 1.00 82.69 84 TYR A O 1
ATOM 674 N N . ARG A 1 85 ? 18.754 -1.199 -13.474 1.00 84.69 85 ARG A N 1
ATOM 675 C CA . ARG A 1 85 ? 18.256 -0.924 -14.818 1.00 84.69 85 ARG A CA 1
ATOM 676 C C . ARG A 1 85 ? 17.814 -2.239 -15.462 1.00 84.69 85 ARG A C 1
ATOM 678 O O . ARG A 1 85 ? 18.376 -3.296 -15.178 1.00 84.69 85 ARG A O 1
ATOM 685 N N . LYS A 1 86 ? 16.771 -2.180 -16.295 1.00 80.44 86 LYS A N 1
ATOM 686 C CA . LYS A 1 86 ? 16.302 -3.346 -17.053 1.00 80.44 86 LYS A CA 1
ATOM 687 C C . LYS A 1 86 ? 17.452 -3.797 -17.950 1.00 80.44 86 LYS A C 1
ATOM 689 O O . LYS A 1 86 ? 18.078 -2.956 -18.592 1.00 80.44 86 LYS A O 1
ATOM 694 N N . ARG A 1 87 ? 17.746 -5.096 -17.941 1.00 82.44 87 ARG A N 1
ATOM 695 C CA . ARG A 1 87 ? 18.686 -5.679 -18.898 1.00 82.44 87 ARG A CA 1
ATOM 696 C C . ARG A 1 87 ? 18.031 -5.697 -20.276 1.00 82.44 87 ARG A C 1
ATOM 698 O O . ARG A 1 87 ? 16.812 -5.847 -20.367 1.00 82.44 87 ARG A O 1
ATOM 705 N N . GLU A 1 88 ? 18.839 -5.499 -21.305 1.00 86.00 88 GLU A N 1
ATOM 706 C CA . GLU A 1 88 ? 18.435 -5.797 -22.676 1.00 86.00 88 GLU A CA 1
ATOM 707 C C . GLU A 1 88 ? 18.296 -7.319 -22.790 1.00 86.00 88 GLU A C 1
ATOM 709 O O . GLU A 1 88 ? 19.096 -8.050 -22.204 1.00 86.00 88 GLU A O 1
ATOM 714 N N . LEU A 1 89 ? 17.213 -7.771 -23.423 1.00 88.00 89 LEU A N 1
ATOM 715 C CA . LEU A 1 89 ? 16.955 -9.192 -23.643 1.00 88.00 89 LEU A CA 1
ATOM 716 C C . LEU A 1 89 ? 17.687 -9.618 -24.910 1.00 88.00 89 LEU A C 1
ATOM 718 O O . LEU A 1 89 ? 17.587 -8.934 -25.930 1.00 88.00 89 LEU A O 1
ATOM 722 N N . GLU A 1 90 ? 18.382 -10.745 -24.843 1.00 91.38 90 GLU A N 1
ATOM 723 C CA . GLU A 1 90 ? 19.017 -11.344 -26.016 1.00 91.38 90 GLU A CA 1
ATOM 724 C C . GLU A 1 90 ? 17.955 -11.971 -26.937 1.00 91.38 90 GLU A C 1
ATOM 726 O O . GLU A 1 90 ? 16.892 -12.400 -26.480 1.00 91.38 90 GLU A O 1
ATOM 731 N N . GLU A 1 91 ? 18.232 -12.071 -28.242 1.00 89.38 91 GLU A N 1
ATOM 732 C CA . GLU A 1 91 ? 17.259 -12.563 -29.240 1.00 89.38 91 GLU A CA 1
ATOM 733 C C . GLU A 1 91 ? 16.708 -13.957 -28.894 1.00 89.38 91 GLU A C 1
ATOM 735 O O . GLU A 1 91 ? 15.505 -14.201 -28.976 1.00 89.38 91 GLU A O 1
ATOM 740 N N . TRP A 1 92 ? 17.563 -14.851 -28.395 1.00 87.38 92 TRP A N 1
ATOM 741 C CA . TRP A 1 92 ? 17.154 -16.196 -27.991 1.00 87.38 92 TRP A CA 1
ATOM 742 C C . TRP A 1 92 ? 16.242 -16.203 -26.751 1.00 87.38 92 TRP A C 1
ATOM 744 O O . TRP A 1 92 ? 15.402 -17.093 -26.617 1.00 87.38 92 TRP A O 1
ATOM 754 N N . GLU A 1 93 ? 16.370 -15.226 -25.845 1.00 88.25 93 GLU A N 1
ATOM 755 C CA . GLU A 1 93 ? 15.480 -15.089 -24.684 1.00 88.25 93 GLU A CA 1
ATOM 756 C C . GLU A 1 93 ? 14.089 -14.641 -25.135 1.00 88.25 93 GLU A C 1
ATOM 758 O O . GLU A 1 93 ? 13.075 -15.134 -24.634 1.00 88.25 93 GLU A O 1
ATOM 763 N N . ILE A 1 94 ? 14.041 -13.732 -26.114 1.00 90.50 94 ILE A N 1
ATOM 764 C CA . ILE A 1 94 ? 12.801 -13.255 -26.731 1.00 90.50 94 ILE A CA 1
ATOM 765 C C . ILE A 1 94 ? 12.081 -14.422 -27.413 1.00 90.50 94 ILE A C 1
ATOM 767 O O . ILE A 1 94 ? 10.894 -14.634 -27.154 1.00 90.50 94 ILE A O 1
ATOM 771 N N . ASP A 1 95 ? 12.798 -15.221 -28.203 1.00 90.44 95 ASP A N 1
ATOM 772 C CA . ASP A 1 95 ? 12.246 -16.393 -28.890 1.00 90.44 95 ASP A CA 1
ATOM 773 C C . ASP A 1 95 ? 11.739 -17.457 -27.910 1.00 90.44 95 ASP A C 1
ATOM 775 O O . ASP A 1 95 ? 10.693 -18.079 -28.122 1.00 90.44 95 ASP A O 1
ATOM 779 N N . LEU A 1 96 ? 12.431 -17.654 -26.788 1.00 88.44 96 LEU A N 1
ATOM 780 C CA . LEU A 1 96 ? 12.025 -18.613 -25.762 1.00 88.44 96 LEU A CA 1
ATOM 781 C C . LEU A 1 96 ? 10.737 -18.170 -25.053 1.00 88.44 96 LEU A C 1
ATOM 783 O O . LEU A 1 96 ? 9.844 -18.989 -24.822 1.00 88.44 96 LEU A O 1
ATOM 787 N N . VAL A 1 97 ? 10.594 -16.873 -24.771 1.00 86.31 97 VAL A N 1
ATOM 788 C CA . VAL A 1 97 ? 9.353 -16.299 -24.227 1.00 86.31 97 VAL A CA 1
ATOM 789 C C . VAL A 1 97 ? 8.212 -16.393 -25.243 1.00 86.31 97 VAL A C 1
ATOM 791 O O . VAL A 1 97 ? 7.108 -16.798 -24.880 1.00 86.31 97 VAL A O 1
ATOM 794 N N . GLN A 1 98 ? 8.463 -16.058 -26.512 1.00 87.94 98 GLN A N 1
ATOM 795 C CA . GLN A 1 98 ? 7.450 -16.090 -27.573 1.00 87.94 98 GLN A CA 1
ATOM 796 C C . GLN A 1 98 ? 6.976 -17.509 -27.894 1.00 87.94 98 GLN A C 1
ATOM 798 O O . GLN A 1 98 ? 5.782 -17.735 -28.086 1.00 87.94 98 GLN A O 1
ATOM 803 N N . SER A 1 99 ? 7.891 -18.476 -27.910 1.00 89.69 99 SER A N 1
ATOM 804 C CA . SER A 1 99 ? 7.574 -19.890 -28.131 1.00 89.69 99 SER A CA 1
ATOM 805 C C . SER A 1 99 ? 6.989 -20.586 -26.894 1.00 89.69 99 SER A C 1
ATOM 807 O O . SER A 1 99 ? 6.664 -21.774 -26.946 1.00 89.69 99 SER A O 1
ATOM 809 N N . GLY A 1 100 ? 6.840 -19.864 -25.776 1.00 83.62 100 GLY A N 1
ATOM 810 C CA . GLY A 1 100 ? 6.261 -20.374 -24.535 1.00 83.62 100 GLY A CA 1
ATOM 811 C C . GLY A 1 100 ? 7.136 -21.401 -23.813 1.00 83.62 100 GLY A C 1
ATOM 812 O O . GLY A 1 100 ? 6.615 -22.175 -23.013 1.00 83.62 100 GLY A O 1
ATOM 813 N N . GLY A 1 101 ? 8.440 -21.455 -24.113 1.00 75.81 101 GLY A N 1
ATOM 814 C CA . GLY A 1 101 ? 9.418 -22.352 -23.482 1.00 75.81 101 GLY A CA 1
ATOM 815 C C . GLY A 1 101 ? 9.200 -23.853 -23.719 1.00 75.81 101 GLY A C 1
ATOM 816 O O . GLY A 1 101 ? 9.995 -24.658 -23.248 1.00 75.81 101 GLY A O 1
ATOM 817 N N . ALA A 1 102 ? 8.148 -24.244 -24.442 1.00 66.44 102 ALA A N 1
ATOM 818 C CA . ALA A 1 102 ? 7.762 -25.641 -24.645 1.00 66.44 102 ALA A CA 1
ATOM 819 C C . ALA A 1 102 ? 8.339 -26.262 -25.931 1.00 66.44 102 ALA A C 1
ATOM 821 O O . ALA A 1 102 ? 8.212 -27.466 -26.132 1.00 66.44 102 ALA A O 1
ATOM 822 N N . SER A 1 103 ? 8.942 -25.454 -26.810 1.00 65.75 103 SER A N 1
ATOM 823 C CA . SER A 1 103 ? 9.452 -25.894 -28.119 1.00 65.75 103 SER A CA 1
ATOM 824 C C . SER A 1 103 ? 10.912 -26.368 -28.105 1.00 65.75 103 SER A C 1
ATOM 826 O O . SER A 1 103 ? 11.369 -26.946 -29.087 1.00 65.75 103 SER A O 1
ATOM 828 N N . VAL A 1 104 ? 11.638 -26.140 -27.004 1.00 60.91 104 VAL A N 1
ATOM 829 C CA . VAL A 1 104 ? 13.052 -26.509 -26.850 1.00 60.91 104 VAL A CA 1
ATOM 830 C C . VAL A 1 104 ? 13.146 -27.756 -25.967 1.00 60.91 104 VAL A C 1
ATOM 832 O O . VAL A 1 104 ? 13.459 -27.668 -24.781 1.00 60.91 104 VAL A O 1
ATOM 835 N N . HIS A 1 105 ? 12.808 -28.916 -26.530 1.00 51.38 105 HIS A N 1
ATOM 836 C CA . HIS A 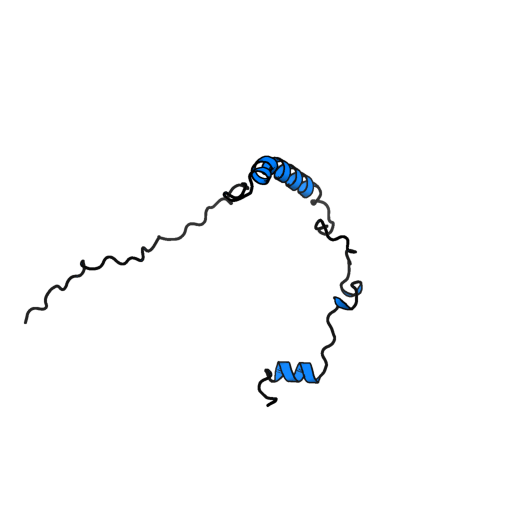1 105 ? 13.096 -30.231 -25.951 1.00 51.38 105 HIS A CA 1
ATOM 837 C C . HIS A 1 105 ? 13.327 -31.270 -27.054 1.00 51.38 105 HIS A C 1
ATOM 839 O O . HIS A 1 105 ? 12.728 -31.115 -28.141 1.00 51.38 105 HIS A O 1
#

Organism: NCBI:txid1328759

Foldseek 3Di:
DDDDPPDPPPDDDPDDCPDDDDDPPDDDDDADDPPDDPVCNVCVVVVVVVVVVVVVVPPDDDDDPDPDDPDDDDPDPVVDPPVSDDDDDDPVNVVCVVVVVPPPD

Radius of gyration: 29.63 Å; chains: 1; bounding box: 72×67×54 Å

pLDDT: mean 76.24, std 15.28, range [42.59, 94.31]

InterPro domains:
  IPR020373 Alpha-ketoglutarate dehydrogenase component 4/YMR-31 [PF10937] (12-102)
  IPR020373 Alpha-ketoglutarate dehydrogenase component 4/YMR-31 [PTHR31601] (5-102)

Secondary structure (DSSP, 8-state):
-PPP---TTS---S-----S-PPPSSPPPP---TTS-HHHHHSHHHHHHHHHHHHGGGSS------S---SPPPSSGGGS-GGGSPPPPPHHHHHHHHTTT-S--

Sequence (105 aa):
MLPTLRLANARKPLIRFIGKRQWPSKPEEQHPHPFAPPELKQHFADFLKKFQSSSATSSSSATAKNGSATGPVYEEFWQAPARYRKRELEEWEIDLVQSGGASVH